Protein AF-A0A958C098-F1 (afdb_monomer_lite)

Foldseek 3Di:
DDDPDDDPVVVVVVVVVVVVVVVVVCVVPVDDPPVDDDDPDDDDDPVPDDPCVVVVVVVVVVVVCCVQPVDPCSVQVVVVHHD

pLDDT: mean 88.52, std 11.23, range [49.69, 98.0]

Secondary structure (DSSP, 8-state):
----S--HHHHHHHHHHHHHHHHHHHHH---S-TTS---------GGG--TTHHHHHHHHHHHHHHHH-SSHHHHHHHTTS--

Structure (mmCIF, N/CA/C/O backbone):
data_AF-A0A958C098-F1
#
_entry.id   AF-A0A958C098-F1
#
loop_
_atom_site.group_PDB
_atom_site.id
_atom_site.type_symbol
_atom_site.label_atom_id
_atom_site.label_alt_id
_atom_site.label_comp_id
_atom_site.label_asym_id
_atom_site.label_entity_id
_atom_site.label_seq_id
_atom_site.pdbx_PDB_ins_code
_atom_site.Cartn_x
_atom_site.Cartn_y
_atom_site.Cartn_z
_atom_site.occupancy
_atom_site.B_iso_or_equiv
_atom_site.auth_seq_id
_atom_site.auth_comp_id
_atom_site.auth_asym_id
_atom_site.auth_atom_id
_atom_site.pdbx_PDB_model_num
ATOM 1 N N . MET A 1 1 ? -3.422 -5.740 54.362 1.00 51.88 1 MET A N 1
ATOM 2 C CA . MET A 1 1 ? -2.888 -5.448 53.014 1.00 51.88 1 MET A CA 1
ATOM 3 C C . MET A 1 1 ? -4.011 -4.817 52.211 1.00 51.88 1 MET A C 1
ATOM 5 O O . MET A 1 1 ? -5.098 -5.377 52.222 1.00 51.88 1 MET A O 1
ATOM 9 N N . SER A 1 2 ? -3.808 -3.634 51.628 1.00 70.81 2 SER A N 1
ATOM 10 C CA . SER A 1 2 ? -4.841 -2.965 50.826 1.00 70.81 2 SER A CA 1
ATOM 11 C C . SER A 1 2 ? -5.034 -3.693 49.499 1.00 70.81 2 SER A C 1
ATOM 13 O O . SER A 1 2 ? -4.057 -4.044 48.839 1.00 70.81 2 SER A O 1
ATOM 15 N N . GLN A 1 3 ? -6.286 -3.913 49.116 1.00 74.00 3 GLN A N 1
ATOM 16 C CA . GLN A 1 3 ? -6.642 -4.509 47.835 1.00 74.00 3 GLN A CA 1
ATOM 17 C C . GLN A 1 3 ? -6.382 -3.501 46.703 1.00 74.00 3 GLN A C 1
ATOM 19 O O . GLN A 1 3 ? -6.823 -2.359 46.784 1.00 74.00 3 GLN A O 1
ATOM 24 N N . LEU A 1 4 ? -5.632 -3.920 45.679 1.00 84.00 4 LEU A N 1
ATOM 25 C CA . LEU A 1 4 ? -5.195 -3.085 44.545 1.00 84.00 4 LEU A CA 1
ATOM 26 C C . LEU A 1 4 ? -5.983 -3.369 43.253 1.00 84.00 4 LEU A C 1
ATOM 28 O O . LEU A 1 4 ? -5.574 -2.944 42.176 1.00 84.00 4 LEU A O 1
ATOM 32 N N . SER A 1 5 ? -7.091 -4.107 43.345 1.00 83.94 5 SER A N 1
ATOM 33 C CA . SER A 1 5 ? -7.944 -4.461 42.209 1.00 83.94 5 SER A CA 1
ATOM 34 C C . SER A 1 5 ? -9.370 -3.958 42.411 1.00 83.94 5 SER A C 1
ATOM 36 O O . SER A 1 5 ? -9.864 -3.895 43.538 1.00 83.94 5 SER A O 1
ATOM 38 N N . LEU A 1 6 ? -10.028 -3.604 41.305 1.00 88.69 6 LEU A N 1
ATOM 39 C CA . LEU A 1 6 ? -11.455 -3.290 41.290 1.00 88.69 6 LEU A CA 1
ATOM 40 C C . LEU A 1 6 ? -12.269 -4.586 41.378 1.00 88.69 6 LEU A C 1
ATOM 42 O O . LEU A 1 6 ? -11.851 -5.618 40.854 1.00 88.69 6 LEU A O 1
ATOM 46 N N . ASP A 1 7 ? -13.410 -4.524 42.063 1.00 93.00 7 ASP A N 1
ATOM 47 C CA . ASP A 1 7 ? -14.331 -5.656 42.196 1.00 93.00 7 ASP A CA 1
ATOM 48 C C . ASP A 1 7 ? -15.065 -5.911 40.870 1.00 93.00 7 ASP A C 1
ATOM 50 O O . ASP A 1 7 ? -15.370 -4.979 40.120 1.00 93.00 7 ASP A O 1
ATOM 54 N N . GLU A 1 8 ? -15.405 -7.169 40.608 1.00 91.00 8 GLU A N 1
ATOM 55 C CA . GLU A 1 8 ? -16.087 -7.598 39.384 1.00 91.00 8 GLU A CA 1
ATOM 56 C C . GLU A 1 8 ? -17.425 -6.873 39.223 1.00 91.00 8 GLU A C 1
ATOM 58 O O . GLU A 1 8 ? -17.771 -6.403 38.147 1.00 91.00 8 GLU A O 1
ATOM 63 N N . LYS A 1 9 ? -18.125 -6.646 40.338 1.00 92.75 9 LYS A N 1
ATOM 64 C CA . LYS A 1 9 ? -19.391 -5.898 40.370 1.00 92.75 9 LYS A CA 1
ATOM 65 C C . LYS A 1 9 ? -19.266 -4.465 39.849 1.00 92.75 9 LYS A C 1
ATOM 67 O O . LYS A 1 9 ? -20.260 -3.889 39.415 1.00 92.75 9 LYS A O 1
ATOM 72 N N . VAL A 1 10 ? -18.070 -3.881 39.929 1.00 93.81 10 VAL A N 1
ATOM 73 C CA . VAL A 1 10 ? -17.769 -2.553 39.381 1.00 93.81 10 VAL A CA 1
ATOM 74 C C . 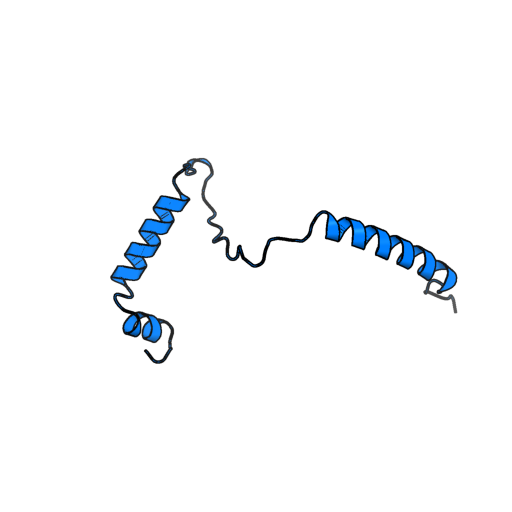VAL A 1 10 ? -17.358 -2.663 37.914 1.00 93.81 10 VAL A C 1
ATOM 76 O O . VAL A 1 10 ? -17.741 -1.815 37.112 1.00 93.81 10 VAL A O 1
ATOM 79 N N . LEU A 1 11 ? -16.599 -3.700 37.554 1.00 95.31 11 LEU A N 1
ATOM 80 C CA . LEU A 1 11 ? -16.058 -3.888 36.208 1.00 95.31 11 LEU A CA 1
ATOM 81 C C . LEU A 1 11 ? -17.103 -4.347 35.187 1.00 95.31 11 LEU A C 1
ATOM 83 O O . LEU A 1 11 ? -17.150 -3.761 34.105 1.00 95.31 11 LEU A O 1
ATOM 87 N N . SER A 1 12 ? -17.951 -5.332 35.507 1.00 96.12 12 SER A N 1
ATOM 88 C CA . SER A 1 12 ? -18.910 -5.902 34.546 1.00 96.12 12 SER A CA 1
ATOM 89 C C . SER A 1 12 ? -19.788 -4.843 33.853 1.00 96.12 12 SER A C 1
ATOM 91 O O . SER A 1 12 ? -19.779 -4.804 32.624 1.00 96.12 12 SER A O 1
ATOM 93 N N . PRO A 1 13 ? -20.456 -3.899 34.557 1.00 96.75 13 PRO A N 1
ATOM 94 C CA . PRO A 1 13 ? -21.292 -2.903 33.876 1.00 96.75 13 PRO A CA 1
ATOM 95 C C . PRO A 1 13 ? -20.493 -1.930 32.990 1.00 96.75 13 PRO A C 1
ATOM 97 O O . PRO A 1 13 ? -21.029 -1.377 32.028 1.00 96.75 13 PRO A O 1
ATOM 100 N N . ILE A 1 14 ? -19.212 -1.699 33.296 1.00 97.19 14 ILE A N 1
ATOM 101 C CA . ILE A 1 14 ? -18.326 -0.856 32.480 1.00 97.19 14 ILE A CA 1
ATOM 102 C C . ILE A 1 14 ? -17.930 -1.601 31.202 1.00 97.19 14 ILE A C 1
ATOM 104 O O . ILE A 1 14 ? -17.957 -1.016 30.118 1.00 97.19 14 ILE A O 1
ATOM 108 N N . ILE A 1 15 ? -17.586 -2.884 31.330 1.00 97.44 15 ILE A N 1
ATOM 109 C CA . ILE A 1 15 ? -17.224 -3.759 30.209 1.00 97.44 15 ILE A CA 1
ATOM 110 C C . ILE A 1 15 ? -18.412 -3.907 29.253 1.00 97.44 15 ILE A C 1
ATOM 112 O O . ILE A 1 15 ? -18.223 -3.758 28.048 1.00 97.44 15 ILE A O 1
ATOM 116 N N . ASP A 1 16 ? -19.625 -4.112 29.770 1.00 97.81 16 ASP A N 1
ATOM 117 C CA . ASP A 1 16 ? -20.837 -4.252 28.952 1.00 97.81 16 ASP A CA 1
ATOM 118 C C . ASP A 1 16 ? -21.090 -2.997 28.106 1.00 97.81 16 ASP A C 1
ATOM 120 O O . ASP A 1 16 ? -21.295 -3.070 26.892 1.00 97.81 16 ASP A O 1
ATOM 124 N N . ARG A 1 17 ? -20.977 -1.816 28.726 1.00 97.94 17 ARG A N 1
ATOM 125 C CA . ARG A 1 17 ? -21.119 -0.535 28.021 1.00 97.94 17 ARG A CA 1
ATOM 126 C C . ARG A 1 17 ? -20.019 -0.316 26.979 1.00 97.94 17 ARG A C 1
ATOM 128 O O . ARG A 1 17 ? -20.280 0.228 25.901 1.00 97.94 17 ARG A O 1
ATOM 135 N N . LEU A 1 18 ? -18.785 -0.711 27.293 1.00 97.88 18 LEU A N 1
ATOM 136 C CA . LEU A 1 18 ? -17.667 -0.654 26.350 1.00 97.88 18 LEU A CA 1
ATOM 137 C C . LEU A 1 18 ? -17.896 -1.586 25.161 1.00 97.88 18 LEU A C 1
ATOM 139 O O . LEU A 1 18 ? -17.647 -1.180 24.030 1.00 97.88 18 LEU A O 1
ATOM 143 N N . ALA A 1 19 ? -18.396 -2.799 25.396 1.00 97.81 19 ALA A N 1
ATOM 144 C CA . ALA A 1 19 ? -18.683 -3.766 24.345 1.00 97.81 19 ALA A CA 1
ATOM 145 C C . ALA A 1 19 ? -19.737 -3.230 23.365 1.00 97.81 19 ALA A C 1
ATOM 147 O O . ALA A 1 19 ? -19.519 -3.271 22.153 1.00 97.81 19 ALA A O 1
ATOM 148 N N . GLU A 1 20 ? -20.826 -2.648 23.877 1.00 98.00 20 GLU A N 1
ATOM 149 C CA . GLU A 1 20 ? -21.854 -2.007 23.048 1.00 98.00 20 GLU A CA 1
ATOM 150 C C . GLU A 1 20 ? -21.271 -0.861 22.207 1.00 98.00 20 GLU A C 1
ATOM 152 O O . GLU A 1 20 ? -21.450 -0.811 20.986 1.00 98.00 20 GLU A O 1
ATOM 157 N N . THR A 1 21 ? -20.515 0.035 22.845 1.00 97.69 21 THR A N 1
ATOM 158 C CA . THR A 1 21 ? -19.926 1.207 22.178 1.00 97.69 21 THR A CA 1
ATOM 159 C C . THR A 1 21 ? -18.908 0.793 21.111 1.00 97.69 21 THR A C 1
ATOM 161 O O . THR A 1 21 ? -18.898 1.341 20.008 1.00 97.69 21 THR A O 1
ATOM 164 N N . ASN A 1 22 ? -18.080 -0.213 21.402 1.00 97.06 22 ASN A N 1
ATOM 165 C CA . ASN A 1 22 ? -17.112 -0.758 20.453 1.00 97.06 22 ASN A CA 1
ATOM 166 C C . ASN A 1 22 ? -17.804 -1.418 19.257 1.00 97.06 22 ASN A C 1
ATOM 168 O O . ASN A 1 22 ? -17.336 -1.266 18.129 1.00 97.06 22 ASN A O 1
ATOM 172 N N . GLY A 1 23 ? -18.932 -2.101 19.478 1.00 96.75 23 GLY A N 1
ATOM 173 C CA . GLY A 1 23 ? -19.750 -2.655 18.400 1.00 96.75 23 GLY A CA 1
ATOM 174 C C . GLY A 1 23 ? -20.266 -1.568 17.454 1.00 96.75 23 GLY A C 1
ATOM 175 O O . GLY A 1 23 ? -20.141 -1.694 16.236 1.00 96.75 23 GLY A O 1
ATOM 176 N N . GLN A 1 24 ? -20.767 -0.459 18.004 1.00 97.12 24 GLN A N 1
ATOM 177 C CA . GLN A 1 24 ? -21.205 0.691 17.205 1.00 97.12 24 GLN A CA 1
ATOM 178 C C . GLN A 1 24 ? -20.043 1.337 16.439 1.00 97.12 24 GLN A C 1
ATOM 180 O O . GLN A 1 24 ? -20.201 1.673 15.264 1.00 97.12 24 GLN A O 1
ATOM 185 N N . PHE A 1 25 ? -18.875 1.483 17.072 1.00 95.88 25 PHE A N 1
ATOM 186 C CA . PHE A 1 25 ? -17.675 2.015 16.427 1.00 95.88 25 PHE A CA 1
ATOM 187 C C . PHE A 1 25 ? -17.230 1.139 15.251 1.00 95.88 25 PHE A C 1
ATOM 189 O O . PHE A 1 25 ? -17.051 1.645 14.147 1.00 95.88 25 PHE A O 1
ATOM 196 N N . ALA A 1 26 ? -17.116 -0.174 15.459 1.00 93.44 26 ALA A N 1
ATOM 197 C CA . ALA A 1 26 ? -16.708 -1.112 14.417 1.00 93.44 26 ALA A CA 1
ATOM 198 C C . ALA A 1 26 ? -17.692 -1.132 13.235 1.00 93.44 26 ALA A C 1
ATOM 200 O O . ALA A 1 26 ? -17.272 -1.236 12.086 1.00 93.44 26 ALA A O 1
ATOM 201 N N . ALA A 1 27 ? -18.994 -0.974 13.500 1.00 92.69 27 ALA A N 1
ATOM 202 C CA . ALA A 1 27 ? -20.005 -0.870 12.451 1.00 92.69 27 ALA A CA 1
ATOM 203 C C . ALA A 1 27 ? -19.873 0.418 11.616 1.00 92.69 27 ALA A C 1
ATOM 205 O O . ALA A 1 27 ? -20.094 0.386 10.407 1.00 92.69 27 ALA A O 1
ATOM 206 N N . HIS A 1 28 ? -19.503 1.544 12.238 1.00 93.50 28 HIS A N 1
ATOM 207 C CA . HIS A 1 28 ? -19.281 2.812 11.530 1.00 93.50 28 HIS A CA 1
ATOM 208 C C . HIS A 1 28 ? -17.938 2.849 10.789 1.00 93.50 28 HIS A C 1
ATOM 210 O O . HIS A 1 28 ? -17.834 3.488 9.742 1.00 93.50 28 HIS A O 1
ATOM 216 N N . TYR A 1 29 ? -16.923 2.166 11.320 1.00 87.25 29 TYR A N 1
ATOM 217 C CA . TYR A 1 29 ? -15.559 2.155 10.797 1.00 87.25 29 TYR A CA 1
ATOM 218 C C . TYR A 1 29 ? -15.078 0.708 10.595 1.00 87.25 29 TYR A C 1
ATOM 220 O O . TYR A 1 29 ? -14.238 0.232 11.360 1.00 87.25 29 TYR A O 1
ATOM 228 N N . PRO A 1 30 ? -15.566 -0.005 9.561 1.00 85.12 30 PRO A N 1
ATOM 229 C CA . PRO A 1 30 ? -15.258 -1.423 9.332 1.00 85.12 30 PRO A CA 1
ATOM 230 C C . PRO A 1 30 ? -13.794 -1.712 8.936 1.00 85.12 30 PRO A C 1
ATOM 232 O O . PRO A 1 30 ? -13.455 -2.848 8.613 1.00 85.12 30 PRO A O 1
ATOM 235 N N . GLY A 1 31 ? -12.918 -0.703 8.970 1.00 80.44 31 GLY A N 1
ATO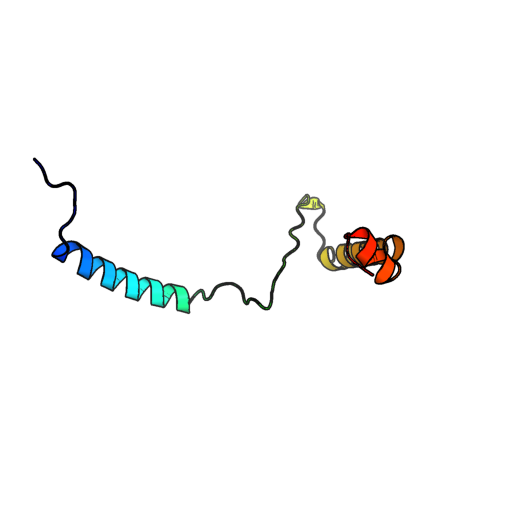M 236 C CA . GLY A 1 31 ? -11.563 -0.758 8.433 1.00 80.44 31 GLY A CA 1
ATOM 237 C C . GLY A 1 31 ? -11.532 -0.618 6.911 1.00 80.44 31 GLY A C 1
ATOM 238 O O . GLY A 1 31 ? -12.565 -0.481 6.252 1.00 80.44 31 GLY A O 1
ATOM 239 N N . ASP A 1 32 ? -10.325 -0.632 6.350 1.00 74.06 32 ASP A N 1
ATOM 240 C CA . ASP A 1 32 ? -10.148 -0.623 4.901 1.00 74.06 32 ASP A CA 1
ATOM 241 C C . ASP A 1 32 ? -10.510 -1.997 4.311 1.00 74.06 32 ASP A C 1
ATOM 243 O O . ASP A 1 32 ? -10.113 -3.027 4.869 1.00 74.06 32 ASP A O 1
ATOM 247 N N . PRO A 1 33 ? -11.225 -2.056 3.169 1.00 71.81 33 PRO A N 1
ATOM 248 C CA . PRO A 1 33 ? -11.492 -3.313 2.486 1.00 71.81 33 PRO A CA 1
ATOM 249 C C . PRO A 1 33 ? -10.185 -4.045 2.179 1.00 71.81 33 PRO A C 1
ATOM 251 O O . PRO A 1 33 ? -9.263 -3.461 1.608 1.00 71.81 33 PRO A O 1
ATOM 254 N N . VAL A 1 34 ? -10.127 -5.347 2.475 1.00 65.19 34 VAL A N 1
ATOM 255 C CA . VAL A 1 34 ? -8.966 -6.206 2.161 1.00 65.19 34 VAL A CA 1
ATOM 256 C C . VAL A 1 34 ? -8.635 -6.188 0.659 1.00 65.19 34 VAL A C 1
ATOM 258 O O . VAL A 1 34 ? -7.485 -6.360 0.268 1.00 65.19 34 VAL A O 1
ATOM 261 N N . GLU A 1 35 ? -9.630 -5.894 -0.182 1.00 66.25 35 GLU A N 1
ATOM 262 C CA . GLU A 1 35 ? -9.503 -5.702 -1.632 1.00 66.25 35 GLU A CA 1
ATOM 263 C C . GLU A 1 35 ? -8.586 -4.530 -2.026 1.00 66.25 35 GLU A C 1
ATOM 265 O O . GLU A 1 35 ? -8.080 -4.486 -3.148 1.00 66.25 35 GLU A O 1
ATOM 270 N N . ARG A 1 36 ? -8.363 -3.565 -1.124 1.00 60.31 36 ARG A N 1
ATOM 271 C CA . ARG A 1 36 ? -7.444 -2.442 -1.329 1.00 60.31 36 ARG A CA 1
ATOM 272 C C . ARG A 1 36 ? -6.213 -2.581 -0.437 1.00 60.31 36 ARG A C 1
ATOM 274 O O . ARG A 1 36 ? -6.086 -1.929 0.591 1.00 60.31 36 ARG A O 1
ATOM 281 N N . GLN A 1 37 ? -5.265 -3.392 -0.888 1.00 49.69 37 GLN A N 1
ATOM 282 C CA . GLN A 1 37 ? -3.899 -3.469 -0.358 1.00 49.69 37 G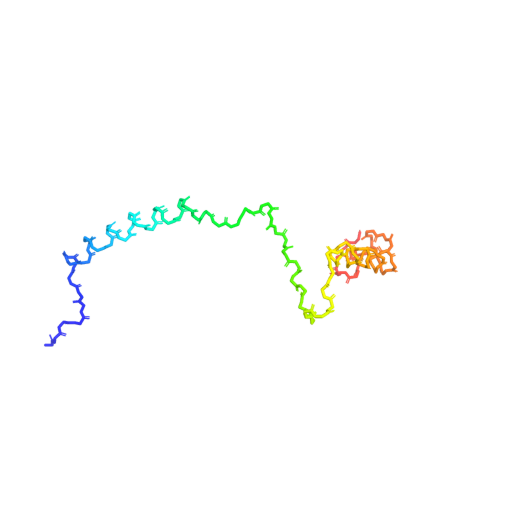LN A CA 1
ATOM 283 C C . GLN A 1 37 ? -2.945 -3.624 -1.560 1.00 49.69 37 GLN A C 1
ATOM 285 O O . GLN A 1 37 ? -3.282 -4.411 -2.445 1.00 49.69 37 GLN A O 1
ATOM 290 N N . PRO A 1 38 ? -1.772 -2.960 -1.664 1.00 58.72 38 PRO A N 1
ATOM 291 C CA . PRO A 1 38 ? -1.117 -1.995 -0.779 1.00 58.72 38 PRO A CA 1
ATOM 292 C C . PRO A 1 38 ? -1.086 -0.566 -1.361 1.00 58.72 38 PRO A C 1
ATOM 294 O O . PRO A 1 38 ? -0.906 -0.354 -2.562 1.00 58.72 38 PRO A O 1
ATOM 297 N N . VAL A 1 39 ? -1.159 0.445 -0.498 1.00 63.38 39 VAL A N 1
ATOM 298 C CA . VAL A 1 39 ? -0.764 1.812 -0.869 1.00 63.38 39 VAL A CA 1
ATOM 299 C C . VAL A 1 39 ? 0.761 1.880 -0.823 1.00 63.38 39 VAL A C 1
ATOM 301 O O . VAL A 1 39 ? 1.361 1.865 0.249 1.00 63.38 39 VAL A O 1
ATOM 304 N N . HIS A 1 40 ? 1.412 1.927 -1.987 1.00 66.75 40 HIS A N 1
ATOM 305 C CA . HIS A 1 40 ? 2.816 2.320 -2.049 1.00 66.75 40 HIS A CA 1
ATOM 306 C C . HIS A 1 40 ? 2.890 3.811 -1.694 1.00 66.75 40 HIS A C 1
ATOM 308 O O . HIS A 1 40 ? 2.643 4.679 -2.533 1.00 66.75 40 HIS A O 1
ATOM 314 N N . SER A 1 41 ? 3.153 4.112 -0.424 1.00 76.00 41 SER A N 1
ATOM 315 C CA . SER A 1 41 ? 3.265 5.488 0.057 1.00 76.00 41 SER A CA 1
ATOM 316 C C . SER A 1 41 ? 4.565 6.108 -0.445 1.00 76.00 41 SER A C 1
ATOM 318 O O . SER A 1 41 ? 5.654 5.713 -0.034 1.00 76.00 41 SER A O 1
ATOM 320 N N . VAL A 1 42 ? 4.448 7.098 -1.330 1.00 78.56 42 VAL A N 1
ATOM 321 C CA . VAL A 1 42 ? 5.583 7.894 -1.809 1.00 78.56 42 VAL A CA 1
ATOM 322 C C . VAL A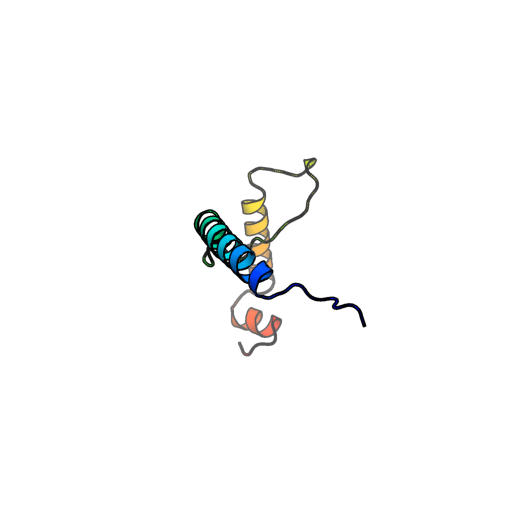 1 42 ? 5.597 9.220 -1.069 1.00 78.56 42 VAL A C 1
ATOM 324 O O . VAL A 1 42 ? 4.670 10.019 -1.194 1.00 78.56 42 VAL A O 1
ATOM 327 N N . TYR A 1 43 ? 6.671 9.473 -0.328 1.00 84.25 43 TYR A N 1
ATOM 328 C CA . TYR A 1 43 ? 6.930 10.778 0.265 1.00 84.25 43 TYR A CA 1
ATOM 329 C C . TYR A 1 43 ? 7.711 11.645 -0.722 1.00 84.25 43 TYR A C 1
ATOM 331 O O . TYR A 1 43 ? 8.733 11.228 -1.263 1.00 84.25 43 TYR A O 1
ATOM 339 N N . GLY A 1 44 ? 7.236 12.866 -0.949 1.00 85.94 44 GLY A N 1
ATOM 340 C CA . GLY A 1 44 ? 7.885 13.848 -1.810 1.00 85.94 44 GLY A CA 1
ATOM 341 C C . GLY A 1 44 ? 7.561 15.265 -1.354 1.00 85.94 44 GLY A C 1
ATOM 342 O O . GLY A 1 44 ? 6.614 15.483 -0.599 1.00 85.94 44 GLY A O 1
ATOM 343 N N . GLY A 1 45 ? 8.355 16.238 -1.801 1.00 92.12 45 GLY A N 1
ATOM 344 C CA . GLY A 1 45 ? 8.084 17.644 -1.505 1.00 92.12 45 GLY A CA 1
ATOM 345 C C . GLY A 1 45 ? 6.729 18.075 -2.069 1.00 92.12 45 GLY A C 1
ATOM 346 O O . GLY A 1 45 ? 6.403 17.744 -3.210 1.00 92.12 45 GLY A O 1
ATOM 347 N N . ALA A 1 46 ? 5.951 18.840 -1.300 1.00 88.06 46 ALA A N 1
ATOM 348 C CA . ALA A 1 46 ? 4.634 19.319 -1.729 1.00 88.06 46 ALA A CA 1
ATOM 349 C C . ALA A 1 46 ? 4.697 20.113 -3.050 1.00 88.06 46 ALA A C 1
ATOM 351 O O . ALA A 1 46 ? 3.815 19.992 -3.894 1.00 88.06 46 ALA A O 1
ATOM 352 N N . GLN A 1 47 ? 5.790 20.845 -3.283 1.00 94.81 47 GLN A N 1
ATOM 353 C CA . GLN A 1 47 ? 6.070 21.579 -4.522 1.00 94.81 47 GLN A CA 1
ATOM 354 C C . GLN A 1 47 ? 6.252 20.686 -5.764 1.00 94.81 47 GLN A C 1
ATOM 356 O O . GLN A 1 47 ? 6.231 21.182 -6.888 1.00 94.81 47 GLN A O 1
ATOM 361 N N . LEU A 1 48 ? 6.468 19.381 -5.573 1.00 90.12 48 LEU A N 1
ATOM 362 C CA . LEU A 1 48 ? 6.617 18.388 -6.641 1.00 90.12 48 LEU A CA 1
ATOM 363 C C . LEU A 1 48 ? 5.310 17.629 -6.912 1.00 90.12 48 LEU A C 1
ATOM 365 O O . LEU A 1 48 ? 5.258 16.802 -7.828 1.00 90.12 48 LEU A O 1
ATOM 369 N N . PHE A 1 49 ? 4.256 17.874 -6.126 1.00 89.31 49 PHE A N 1
ATOM 370 C CA . PHE A 1 49 ? 2.972 17.224 -6.337 1.00 89.31 49 PHE A CA 1
ATOM 371 C C . PHE A 1 49 ? 2.360 17.649 -7.675 1.00 89.31 49 PHE A C 1
ATOM 373 O O . PHE A 1 49 ? 2.227 18.833 -7.982 1.00 89.31 49 PHE A O 1
ATOM 380 N N . LYS A 1 50 ? 1.945 16.655 -8.459 1.00 93.00 50 LYS A N 1
ATOM 381 C CA . LYS A 1 50 ? 1.098 16.817 -9.639 1.00 93.00 50 LYS A CA 1
ATOM 382 C C . LYS A 1 50 ? 0.005 15.761 -9.593 1.00 93.00 50 LYS A C 1
ATOM 384 O O . LYS A 1 50 ? 0.244 14.637 -9.149 1.00 93.00 50 LYS A O 1
ATOM 389 N N . ALA A 1 51 ? -1.175 16.113 -10.101 1.00 93.94 51 ALA A N 1
ATOM 390 C CA . ALA A 1 51 ? -2.328 15.213 -10.134 1.00 93.94 51 ALA A CA 1
ATOM 391 C C . ALA A 1 51 ? -2.048 13.899 -10.896 1.00 93.94 51 ALA A C 1
ATOM 393 O O . ALA A 1 51 ? -2.675 12.883 -10.621 1.00 93.94 51 ALA A O 1
ATOM 394 N N . ASP A 1 52 ? -1.075 13.899 -11.813 1.00 94.25 52 ASP A N 1
ATOM 39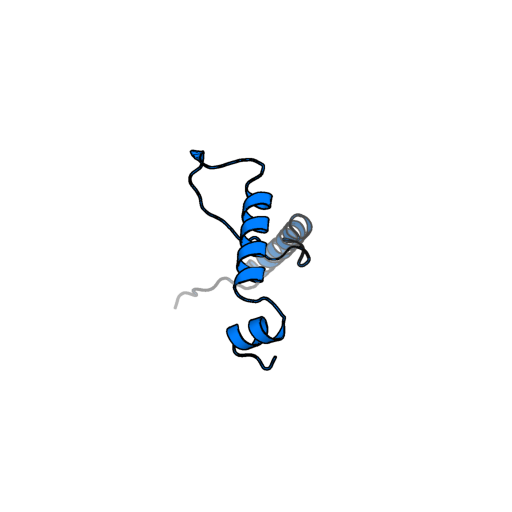5 C CA . ASP A 1 52 ? -0.692 12.749 -12.637 1.00 94.25 52 ASP A CA 1
ATOM 396 C C . ASP A 1 52 ? 0.503 11.937 -12.092 1.00 94.25 52 ASP A C 1
ATOM 398 O O . ASP A 1 52 ? 1.002 11.031 -12.767 1.00 94.25 52 ASP A O 1
ATOM 402 N N . ASN A 1 53 ? 0.969 12.217 -10.868 1.00 91.31 53 ASN A N 1
ATOM 403 C CA . ASN A 1 53 ? 2.140 11.553 -10.283 1.00 91.31 53 ASN A CA 1
ATOM 404 C C . ASN A 1 53 ? 1.978 10.031 -10.179 1.00 91.31 53 ASN A C 1
ATOM 406 O O . ASN A 1 53 ? 2.904 9.299 -10.527 1.00 91.31 53 ASN A O 1
ATOM 410 N N . ALA A 1 54 ? 0.808 9.548 -9.752 1.00 89.31 54 ALA A N 1
ATOM 411 C CA . ALA A 1 54 ? 0.551 8.113 -9.627 1.00 89.31 54 ALA A CA 1
ATOM 412 C C . ALA A 1 54 ? 0.721 7.386 -10.973 1.00 89.31 54 ALA A C 1
ATOM 414 O O . ALA A 1 54 ? 1.412 6.371 -11.053 1.00 89.31 54 ALA A O 1
ATOM 415 N N . GLN A 1 55 ? 0.170 7.950 -12.053 1.00 92.81 55 GLN A N 1
ATOM 416 C CA . GLN A 1 55 ? 0.299 7.391 -13.399 1.00 92.81 55 GLN A CA 1
ATOM 417 C C . GLN A 1 55 ? 1.759 7.394 -13.876 1.00 92.81 55 GLN A C 1
ATOM 419 O O . GLN A 1 55 ? 2.240 6.388 -14.398 1.00 92.81 55 GLN A O 1
ATOM 424 N N . LYS A 1 56 ? 2.483 8.503 -13.676 1.00 93.19 56 LYS A N 1
ATOM 425 C CA . LYS A 1 56 ? 3.897 8.623 -14.072 1.00 93.19 56 LYS A CA 1
ATOM 426 C C . LYS A 1 56 ? 4.796 7.622 -13.354 1.00 93.19 56 LYS A C 1
ATOM 428 O O . LYS A 1 56 ? 5.630 6.985 -13.997 1.00 93.19 56 LYS A O 1
ATOM 433 N N . LEU A 1 57 ? 4.622 7.475 -12.042 1.00 92.06 57 LEU A N 1
ATOM 434 C CA . LEU A 1 57 ? 5.388 6.522 -11.240 1.00 92.06 57 LEU A CA 1
ATOM 435 C C . LEU A 1 57 ? 5.059 5.078 -11.627 1.00 92.06 57 LEU A C 1
ATOM 437 O O . LEU A 1 57 ? 5.976 4.275 -11.779 1.00 92.06 57 LEU A O 1
ATOM 441 N N . GLY A 1 58 ? 3.786 4.769 -11.898 1.00 91.12 58 GLY A N 1
ATOM 442 C CA . GLY A 1 58 ? 3.383 3.460 -12.416 1.00 91.12 58 GLY A CA 1
ATOM 443 C C . GLY A 1 58 ? 4.053 3.120 -13.752 1.00 91.12 58 GLY A C 1
ATOM 444 O O . GLY A 1 58 ? 4.596 2.031 -13.917 1.00 91.12 58 GLY A O 1
ATOM 445 N N . GLN A 1 59 ? 4.104 4.069 -14.692 1.00 95.88 59 GLN A N 1
ATOM 446 C CA . GLN A 1 59 ? 4.802 3.867 -15.968 1.00 95.88 59 GLN A CA 1
ATOM 447 C C . GLN A 1 59 ? 6.310 3.657 -15.792 1.00 95.88 59 GLN A C 1
ATOM 449 O O . GLN A 1 59 ? 6.905 2.859 -16.515 1.00 95.88 59 GLN A O 1
ATOM 454 N N . LEU A 1 60 ? 6.938 4.370 -14.853 1.00 94.62 60 LEU A N 1
ATOM 455 C CA . LEU A 1 60 ? 8.353 4.177 -14.540 1.00 94.62 60 LEU A CA 1
ATOM 456 C C . LEU A 1 60 ? 8.612 2.786 -13.950 1.00 94.62 60 LEU A C 1
ATOM 458 O O . LEU A 1 60 ? 9.550 2.119 -14.382 1.00 94.62 60 LEU A O 1
ATOM 462 N N . ALA A 1 61 ? 7.759 2.333 -13.030 1.00 92.06 61 ALA A N 1
ATOM 463 C CA . ALA A 1 61 ? 7.847 0.997 -12.451 1.00 92.06 61 ALA A CA 1
ATOM 464 C C . ALA A 1 61 ? 7.725 -0.096 -13.526 1.00 92.06 61 ALA A C 1
ATOM 466 O O . ALA A 1 61 ? 8.537 -1.016 -13.553 1.00 92.06 61 ALA A O 1
ATOM 467 N N . LEU A 1 62 ? 6.776 0.039 -14.462 1.00 93.25 62 LEU A N 1
ATOM 468 C CA . LEU A 1 62 ? 6.612 -0.910 -15.569 1.00 93.25 62 LEU A CA 1
ATOM 469 C C . LEU A 1 62 ? 7.834 -0.960 -16.495 1.00 93.25 62 LEU A C 1
ATOM 471 O O . LEU A 1 62 ? 8.231 -2.048 -16.904 1.00 93.25 62 LEU A O 1
ATOM 475 N N . ARG A 1 63 ? 8.452 0.188 -16.808 1.00 96.44 63 ARG A N 1
ATOM 476 C CA . ARG A 1 63 ? 9.693 0.215 -17.604 1.00 96.44 63 ARG A CA 1
ATOM 477 C C . ARG A 1 63 ? 10.843 -0.473 -16.877 1.00 96.44 63 ARG A C 1
ATOM 479 O O . ARG A 1 63 ? 11.487 -1.333 -17.461 1.00 96.44 63 ARG A O 1
ATOM 486 N N . SER A 1 64 ? 11.041 -0.152 -15.599 1.00 94.44 64 SER A N 1
ATOM 487 C CA . SER A 1 64 ? 12.087 -0.777 -14.784 1.00 94.44 64 SER A CA 1
ATOM 488 C C . SER A 1 64 ? 11.900 -2.294 -14.684 1.00 94.44 64 SER A C 1
ATOM 490 O O . SER A 1 64 ? 12.876 -3.038 -14.802 1.00 94.44 64 SER A O 1
ATOM 492 N N . LEU A 1 65 ? 10.652 -2.757 -14.544 1.00 93.38 65 LEU A N 1
ATOM 493 C CA . LEU A 1 65 ? 10.324 -4.180 -14.561 1.00 93.38 65 LEU A CA 1
ATOM 494 C C . LEU A 1 65 ? 10.644 -4.812 -15.921 1.00 93.38 65 LEU A C 1
ATOM 496 O O . LEU A 1 65 ? 11.299 -5.843 -15.956 1.00 93.38 65 LEU A O 1
ATOM 500 N N . ALA A 1 66 ? 10.240 -4.194 -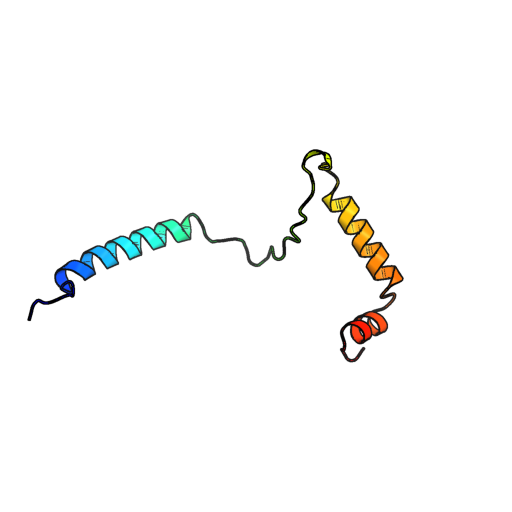17.033 1.00 94.00 66 ALA A N 1
ATOM 501 C CA . ALA A 1 66 ? 10.518 -4.721 -18.371 1.00 94.00 66 ALA A CA 1
ATOM 502 C C . ALA A 1 66 ? 12.025 -4.796 -18.680 1.00 94.00 66 ALA A C 1
ATOM 504 O O . ALA A 1 66 ? 12.476 -5.751 -19.309 1.00 94.00 66 ALA A O 1
ATOM 505 N N . GLU A 1 67 ? 12.798 -3.809 -18.223 1.00 95.62 67 GLU A N 1
ATOM 506 C CA . GLU A 1 67 ? 14.253 -3.752 -18.400 1.00 95.62 67 GLU A CA 1
ATOM 507 C C . GLU A 1 67 ? 14.982 -4.796 -17.545 1.00 95.62 67 GLU A C 1
ATOM 509 O O . GLU A 1 67 ? 15.916 -5.441 -18.017 1.00 95.62 67 GLU A O 1
ATOM 514 N N . SER A 1 68 ? 14.553 -4.974 -16.293 1.00 94.06 68 SER A N 1
ATOM 515 C CA . SER A 1 68 ? 15.270 -5.801 -15.308 1.00 94.06 68 SER A CA 1
ATOM 516 C C . SER A 1 68 ? 14.764 -7.245 -15.249 1.00 94.06 68 SER A C 1
ATOM 518 O O . SER A 1 68 ? 15.484 -8.142 -14.818 1.00 94.06 68 SER A O 1
ATOM 520 N N . ALA A 1 69 ? 13.518 -7.474 -15.655 1.00 95.00 69 ALA A N 1
ATOM 521 C CA . ALA A 1 69 ? 12.804 -8.738 -15.540 1.00 95.00 69 ALA A CA 1
ATOM 522 C C . ALA A 1 69 ? 11.949 -8.994 -16.801 1.00 95.00 69 ALA A C 1
ATOM 524 O O . ALA A 1 69 ? 10.718 -9.019 -16.740 1.00 95.00 69 ALA A O 1
ATOM 525 N N . PRO A 1 70 ? 12.591 -9.198 -17.968 1.00 93.25 70 PRO A N 1
ATOM 526 C CA . PRO A 1 70 ? 11.918 -9.253 -19.270 1.00 93.25 70 PRO A CA 1
ATOM 527 C C . PRO A 1 70 ? 10.965 -10.447 -19.440 1.00 93.25 70 PRO A C 1
ATOM 529 O O . PRO A 1 70 ? 10.170 -10.478 -20.377 1.00 93.25 70 PRO A O 1
ATOM 532 N N . ASN A 1 71 ? 11.047 -11.453 -18.568 1.00 94.31 71 ASN A N 1
ATOM 533 C CA . ASN A 1 71 ? 10.107 -12.566 -18.507 1.00 94.31 71 ASN A CA 1
ATOM 534 C C . ASN A 1 71 ? 10.008 -13.117 -17.076 1.00 94.31 71 ASN A C 1
ATOM 536 O O . ASN A 1 71 ? 10.816 -12.785 -16.205 1.00 94.31 71 ASN A O 1
ATOM 540 N N . PHE A 1 72 ? 9.016 -13.981 -16.851 1.00 94.00 72 PHE A N 1
ATOM 541 C CA . PHE A 1 72 ? 8.724 -14.530 -15.527 1.00 94.00 72 PHE A CA 1
ATOM 542 C C . PHE A 1 72 ? 9.865 -15.380 -14.951 1.00 94.00 72 PHE A C 1
ATOM 544 O O . PHE A 1 72 ? 10.076 -15.340 -13.745 1.00 94.00 72 PHE A O 1
ATOM 551 N N . VAL A 1 73 ? 10.637 -16.076 -15.795 1.00 96.38 73 VAL A N 1
ATOM 552 C CA . VAL A 1 73 ? 11.779 -16.897 -15.360 1.00 96.38 73 VAL A CA 1
ATOM 553 C C . VAL A 1 73 ? 12.876 -16.005 -14.776 1.00 96.38 73 VAL A C 1
ATOM 555 O O . VAL A 1 73 ? 13.340 -16.247 -13.665 1.00 96.38 73 VAL A O 1
ATOM 558 N N . VAL A 1 74 ? 13.253 -14.935 -15.487 1.00 95.50 74 VAL A N 1
ATOM 559 C CA . VAL A 1 74 ? 14.264 -13.970 -15.012 1.00 95.50 74 VAL A CA 1
ATOM 560 C C . VAL A 1 74 ? 13.781 -13.265 -13.744 1.00 95.50 74 VAL A C 1
ATOM 562 O O . VAL A 1 74 ? 14.552 -13.101 -12.800 1.00 95.50 74 VAL A O 1
ATOM 565 N N . PHE A 1 75 ? 12.498 -12.896 -13.691 1.00 95.38 75 PHE A N 1
ATOM 566 C CA . PHE A 1 75 ? 11.909 -12.282 -12.502 1.00 95.38 75 PHE A CA 1
ATOM 567 C C . PHE A 1 75 ? 11.957 -13.210 -11.281 1.00 95.38 75 PHE A C 1
ATOM 569 O O . PHE A 1 75 ? 12.403 -12.800 -10.211 1.00 95.38 75 PHE A O 1
ATOM 576 N N . ALA A 1 76 ? 11.538 -14.467 -11.444 1.00 95.44 76 ALA A N 1
ATOM 577 C CA . ALA A 1 76 ? 11.546 -15.472 -10.387 1.00 95.44 76 ALA A CA 1
ATOM 578 C C . ALA A 1 76 ? 12.967 -15.725 -9.871 1.00 95.44 76 ALA A C 1
ATOM 580 O O . ALA A 1 76 ? 13.197 -15.700 -8.663 1.00 95.44 76 ALA A O 1
ATOM 581 N N . GLN A 1 77 ? 13.935 -15.866 -10.779 1.00 94.88 77 GLN A N 1
ATOM 582 C CA . GLN A 1 77 ? 15.343 -16.041 -10.425 1.00 94.88 77 GLN A CA 1
ATOM 583 C C . GLN A 1 77 ? 15.904 -14.841 -9.650 1.00 94.88 77 GLN A C 1
ATOM 585 O O . GLN A 1 77 ? 16.597 -15.040 -8.653 1.00 94.88 77 GLN A O 1
ATOM 590 N N . ALA A 1 78 ? 15.571 -13.606 -10.047 1.00 92.81 78 ALA A N 1
ATOM 591 C CA . ALA A 1 78 ? 15.987 -12.395 -9.333 1.00 92.81 78 ALA A CA 1
ATOM 592 C C . ALA A 1 78 ? 15.444 -12.328 -7.892 1.00 92.81 78 ALA A C 1
ATOM 594 O O . ALA A 1 78 ? 16.056 -11.701 -7.029 1.00 92.81 78 ALA A O 1
ATOM 595 N N . LEU A 1 79 ? 14.320 -12.998 -7.626 1.00 93.94 79 LEU A N 1
ATOM 596 C CA . LEU A 1 79 ? 13.708 -13.119 -6.301 1.00 93.94 79 LEU A CA 1
ATOM 597 C C . LEU A 1 79 ? 14.126 -14.393 -5.544 1.00 93.94 79 LEU A C 1
ATOM 599 O O . LEU A 1 79 ? 13.661 -14.616 -4.428 1.00 93.94 79 LEU A O 1
ATOM 603 N N . GLY A 1 80 ? 15.002 -15.224 -6.119 1.00 95.75 80 GLY A N 1
ATOM 604 C CA . GLY A 1 80 ? 15.464 -16.473 -5.507 1.00 95.75 80 GLY A CA 1
ATOM 605 C C . GLY A 1 80 ? 14.482 -17.646 -5.620 1.00 95.75 80 GLY A C 1
ATOM 606 O O . GLY A 1 80 ? 14.601 -18.611 -4.866 1.00 95.75 80 GLY A O 1
ATOM 607 N N . PHE A 1 81 ? 13.520 -17.586 -6.542 1.00 95.94 81 PHE A N 1
ATOM 608 C CA . PHE A 1 81 ? 12.575 -18.669 -6.817 1.00 95.94 81 PHE A CA 1
ATOM 609 C C . PHE A 1 81 ? 13.017 -19.546 -7.994 1.00 95.94 81 PHE A C 1
ATOM 611 O O . PHE A 1 81 ? 13.796 -19.130 -8.855 1.00 95.94 81 PHE A O 1
ATOM 618 N N . ALA A 1 82 ? 12.481 -20.770 -8.047 1.00 88.56 82 ALA A N 1
ATOM 619 C CA . ALA A 1 82 ? 12.525 -21.575 -9.262 1.00 88.56 82 ALA A CA 1
ATOM 620 C C . ALA A 1 82 ? 11.633 -20.906 -10.320 1.00 88.56 82 ALA A C 1
ATOM 622 O O . ALA A 1 82 ? 10.486 -20.564 -10.025 1.00 88.56 82 ALA A O 1
ATOM 623 N N . GLY A 1 83 ? 12.209 -20.652 -11.496 1.00 83.06 83 GLY A N 1
ATOM 624 C CA . GLY A 1 83 ? 11.545 -19.971 -12.607 1.00 83.06 83 GLY A CA 1
ATOM 625 C C . GLY A 1 83 ? 10.638 -20.864 -13.425 1.00 83.06 83 GLY A C 1
ATOM 626 O O . GLY A 1 83 ? 10.806 -22.103 -13.385 1.00 83.06 83 GLY A O 1
#

Sequence (83 aa):
MSQLSLDEKVLSPIIDRLAETNGQFAAHYPGDPVERQPVHSVYGGAQLFKADNAQKLGQLALRSLAESAPNFVVFAQALGFAG

Radius of gyration: 25.81 Å; chains: 1; bounding box: 38×43×72 Å